Protein AF-A0A7V2TUL0-F1 (afdb_monomer_lite)

Foldseek 3Di:
DDDDPPLCLPADQEFEDEPQDFLQRLCVGRVPDSVVLQVVCVVVVHHHDRGDTDGPVSSVVVCVSSNHHYHYDHPQDPVNVVVVVVVVDPDDDPVPDDDDAEEEEDADAPPPCLVVVVCVQVVHQVLVVDDPSFDPDWDKDWDQDPVRGIHIYIYDGRDPVVD

Radius of gyration: 26.4 Å; chains: 1; bounding box: 48×26×85 Å

Secondary structure (DSSP, 8-state):
----------S-SEEEEEESEEHHHHHHHH---HHHHHHHHHHTT----TT-EE-HHHHHHHHHHTT-EEEEEE---HHHHHHHHHHTSPPPPGGG------EEEE---TTSSHHHHHHHHHT---GGGSTTSS--S-EEEEEE-TTS-EEEEEE---SGGG-

Sequence (163 aa):
MRSSLEEDISGVTEFSIAVPCTVREFSEASGVKVSVIIAKLFMAGVMANINSVLGKAEVELLAQEFKKTVTVTEAKDADEVVEAETQSYPADKPEDLAPRPPVVVIMGHVDHGKTSLLDAIRKTQFAAGEAGGITQHIGAYTVETPDGLEVTFIDTPGHQAFT

Structure (mmCIF, N/CA/C/O backbone):
data_AF-A0A7V2TUL0-F1
#
_entry.id   AF-A0A7V2TUL0-F1
#
loop_
_atom_site.group_PDB
_atom_site.id
_atom_site.type_symbol
_atom_site.label_atom_id
_atom_site.label_alt_id
_atom_site.label_comp_id
_atom_site.label_asym_id
_atom_site.label_entity_id
_atom_site.label_seq_id
_atom_site.pdbx_PDB_ins_code
_atom_site.Cartn_x
_atom_site.Cartn_y
_atom_site.Cartn_z
_atom_site.occupancy
_atom_site.B_iso_or_equiv
_atom_site.auth_seq_id
_atom_site.auth_comp_id
_atom_site.auth_asym_id
_atom_site.auth_atom_id
_atom_site.pdbx_PDB_model_num
ATOM 1 N N . MET A 1 1 ? -14.604 -7.174 54.645 1.00 33.97 1 MET A N 1
ATOM 2 C CA . MET A 1 1 ? -15.464 -5.992 54.434 1.00 33.97 1 MET A CA 1
ATOM 3 C C . MET A 1 1 ? -15.558 -5.807 52.925 1.00 33.97 1 MET A C 1
ATOM 5 O O . MET A 1 1 ? -14.557 -5.477 52.307 1.00 33.97 1 MET A O 1
ATOM 9 N N . ARG A 1 2 ? -16.673 -6.243 52.322 1.00 42.06 2 ARG A N 1
ATOM 10 C CA . ARG A 1 2 ? -16.893 -6.236 50.867 1.00 42.06 2 ARG A CA 1
ATOM 11 C C . ARG A 1 2 ? -17.021 -4.779 50.421 1.00 42.06 2 ARG A C 1
ATOM 13 O O . ARG A 1 2 ? -17.993 -4.134 50.796 1.00 42.06 2 ARG A O 1
ATOM 20 N N . SER A 1 3 ? -16.025 -4.268 49.704 1.00 38.22 3 SER A N 1
ATOM 21 C CA . SER A 1 3 ? -16.110 -2.955 49.067 1.00 38.22 3 SER A CA 1
ATOM 22 C C . SER A 1 3 ? -16.948 -3.110 47.810 1.00 38.22 3 SER A C 1
ATOM 24 O O . SER A 1 3 ? -16.557 -3.829 46.892 1.00 38.22 3 SER A O 1
ATOM 26 N N . SER A 1 4 ? -18.114 -2.477 47.818 1.00 43.38 4 SER A N 1
ATOM 27 C CA . SER A 1 4 ? -18.955 -2.251 46.655 1.00 43.38 4 SER A CA 1
ATOM 28 C C . SER A 1 4 ? -18.099 -1.673 45.533 1.00 43.38 4 SER A C 1
ATOM 30 O O . SER A 1 4 ? -17.580 -0.568 45.662 1.00 43.38 4 SER A O 1
ATOM 32 N N . LEU A 1 5 ? -17.911 -2.433 44.456 1.00 48.72 5 LEU A N 1
ATOM 33 C CA . LEU A 1 5 ? -17.553 -1.835 43.179 1.00 48.72 5 LEU A CA 1
ATOM 34 C C . LEU A 1 5 ? -18.803 -1.083 42.745 1.00 48.72 5 LEU A C 1
ATOM 36 O O . LEU A 1 5 ? -19.764 -1.694 42.281 1.00 48.72 5 LEU A O 1
ATOM 40 N N . GLU A 1 6 ? -18.823 0.215 43.028 1.00 48.81 6 GLU A N 1
ATOM 41 C CA . GLU A 1 6 ? -19.760 1.141 42.413 1.00 48.81 6 GLU A CA 1
ATOM 42 C C . GLU A 1 6 ? -19.763 0.852 40.908 1.00 48.81 6 GLU A C 1
ATOM 44 O O . GLU A 1 6 ? -18.701 0.735 40.289 1.00 48.81 6 GLU A O 1
ATOM 49 N N . GLU A 1 7 ? -20.953 0.636 40.344 1.00 54.69 7 GLU A N 1
ATOM 50 C CA . GLU A 1 7 ? -21.145 0.570 38.901 1.00 54.69 7 GLU A CA 1
ATOM 51 C C . GLU A 1 7 ? -20.692 1.928 38.347 1.00 54.69 7 GLU A C 1
ATOM 53 O O . GLU A 1 7 ? -21.451 2.892 38.335 1.00 54.69 7 GLU A O 1
ATOM 58 N N . ASP A 1 8 ? -19.416 2.045 37.977 1.00 53.16 8 ASP A N 1
ATOM 59 C CA . ASP A 1 8 ? -18.864 3.225 37.320 1.00 53.16 8 ASP A CA 1
ATOM 60 C C . ASP A 1 8 ? -19.380 3.182 35.872 1.00 53.16 8 ASP A C 1
ATOM 62 O O . ASP A 1 8 ? -18.699 2.748 34.945 1.00 53.16 8 ASP A O 1
ATOM 66 N N . ILE A 1 9 ? -20.652 3.564 35.697 1.00 58.91 9 ILE A N 1
ATOM 67 C CA . ILE A 1 9 ? -21.339 3.682 34.398 1.00 58.91 9 ILE A CA 1
ATOM 68 C C . ILE A 1 9 ? -20.879 4.957 33.666 1.00 58.91 9 ILE A C 1
ATOM 70 O O . ILE A 1 9 ? -21.596 5.510 32.834 1.00 58.91 9 ILE A O 1
ATOM 74 N N . SER A 1 10 ? -19.694 5.482 33.989 1.00 60.81 10 SER A N 1
ATOM 75 C CA . SER A 1 10 ? -19.155 6.656 33.313 1.00 60.81 10 SER A CA 1
ATOM 76 C C . SER A 1 10 ? -18.819 6.324 31.853 1.00 60.81 10 SER A C 1
ATOM 78 O O 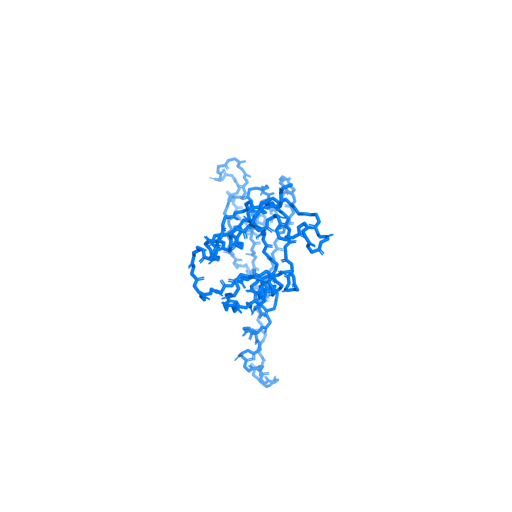. SER A 1 10 ? -18.353 5.230 31.517 1.00 60.81 10 SER A O 1
ATOM 80 N N . GLY A 1 11 ? -19.148 7.251 30.950 1.00 61.88 11 GLY A N 1
ATOM 81 C CA . GLY A 1 11 ? -18.898 7.142 29.510 1.00 61.88 11 GLY A CA 1
ATOM 82 C C . GLY A 1 11 ? -20.163 7.153 28.647 1.00 61.88 11 GLY A C 1
ATOM 83 O O . GLY A 1 11 ? -21.253 7.476 29.115 1.00 61.88 11 GLY A O 1
ATOM 84 N N . VAL A 1 12 ? -19.997 6.834 27.364 1.00 68.62 12 VAL A N 1
ATOM 85 C CA . VAL A 1 12 ? -21.067 6.897 26.356 1.00 68.62 12 VAL A CA 1
ATOM 86 C C . VAL A 1 12 ? -21.971 5.664 26.481 1.00 68.62 12 VAL A C 1
ATOM 88 O O . VAL A 1 12 ? -21.483 4.559 26.718 1.00 68.62 12 VAL A O 1
ATOM 91 N N . THR A 1 13 ? -23.289 5.844 26.363 1.00 73.19 13 THR A N 1
ATOM 92 C CA . THR A 1 13 ? -24.287 4.759 26.463 1.00 73.19 13 THR A CA 1
ATOM 93 C C . THR A 1 13 ? -24.290 3.838 25.248 1.00 73.19 13 THR A C 1
ATOM 95 O O . THR A 1 13 ? -24.625 2.663 25.374 1.00 73.19 13 THR A O 1
ATOM 98 N N . GLU A 1 14 ? -23.893 4.363 24.090 1.00 80.06 14 GLU A N 1
ATOM 99 C CA . GLU A 1 14 ? -23.807 3.634 22.830 1.00 80.06 14 GLU A CA 1
ATOM 100 C C . GLU A 1 14 ? -22.467 3.936 22.160 1.00 80.06 14 GLU A C 1
ATOM 102 O O . GLU A 1 14 ? -22.086 5.100 22.035 1.00 80.06 14 GLU A O 1
ATOM 107 N N . PHE A 1 15 ? -21.743 2.902 21.738 1.00 82.50 15 PHE A N 1
ATOM 108 C CA . PHE A 1 15 ? -20.484 3.069 21.014 1.00 82.50 15 PHE A CA 1
ATOM 109 C C . PHE A 1 15 ? -20.303 1.969 19.969 1.00 82.50 15 PHE A C 1
ATOM 111 O O . PHE A 1 15 ? -20.798 0.850 20.116 1.00 82.50 15 PHE A O 1
ATOM 118 N N . SER A 1 16 ? -19.590 2.294 18.895 1.00 82.38 16 SER A N 1
ATOM 119 C CA . SER A 1 16 ? -19.166 1.329 17.884 1.00 82.38 16 SER A CA 1
ATOM 120 C C . SER A 1 16 ? -17.692 1.012 18.069 1.00 82.38 16 SER A C 1
ATOM 122 O O . SER A 1 16 ? -16.888 1.935 18.213 1.00 82.38 16 SER A O 1
ATOM 124 N N . ILE A 1 17 ? -17.328 -0.266 18.030 1.00 84.56 17 ILE A N 1
ATOM 125 C CA . ILE A 1 17 ? -15.929 -0.690 18.099 1.00 84.56 17 ILE A CA 1
ATOM 126 C C . ILE A 1 17 ? -15.655 -1.777 17.068 1.00 84.56 17 ILE A C 1
ATOM 128 O O . ILE A 1 17 ? -16.486 -2.661 16.851 1.00 84.56 17 ILE A O 1
ATOM 132 N N . ALA A 1 18 ? -14.492 -1.676 16.427 1.00 83.56 18 ALA A N 1
ATOM 133 C CA . ALA A 1 18 ? -14.005 -2.679 15.499 1.00 83.56 18 ALA A CA 1
ATOM 134 C C . ALA A 1 18 ? -13.261 -3.778 16.271 1.00 83.56 18 ALA A C 1
ATOM 136 O O . ALA A 1 18 ? -12.383 -3.461 17.066 1.00 83.56 18 ALA A O 1
ATOM 137 N N . VAL A 1 19 ? -13.607 -5.048 16.065 1.00 82.12 19 VAL A N 1
ATOM 138 C CA . VAL A 1 19 ? -12.937 -6.203 16.697 1.00 82.12 19 VAL A CA 1
ATOM 139 C C . VAL A 1 19 ? -12.039 -6.900 15.661 1.00 82.12 19 VAL A C 1
ATOM 141 O O . VAL A 1 19 ? -12.492 -7.032 14.526 1.00 82.12 19 VAL A O 1
ATOM 144 N N . PRO A 1 20 ? -10.830 -7.396 16.012 1.00 83.38 20 PRO A N 1
ATOM 145 C CA . PRO A 1 20 ? -10.221 -7.408 17.347 1.00 83.38 20 PRO A CA 1
ATOM 146 C C . PRO A 1 20 ? -9.744 -6.023 17.808 1.00 83.38 20 PRO A C 1
ATOM 148 O O . PRO A 1 20 ? -9.080 -5.314 17.062 1.00 83.38 20 PRO A O 1
ATOM 151 N N . CYS A 1 21 ? -10.046 -5.668 19.061 1.00 86.81 21 CYS A N 1
ATOM 152 C CA . CYS A 1 21 ? -9.601 -4.420 19.697 1.00 86.81 21 CYS A CA 1
ATOM 153 C C . CYS A 1 21 ? -8.839 -4.704 20.988 1.00 86.81 21 CYS A C 1
ATOM 155 O O . CYS A 1 21 ? -9.019 -5.739 21.615 1.00 86.81 21 CYS A O 1
ATOM 157 N N . THR A 1 22 ? -8.039 -3.767 21.462 1.00 91.88 22 THR A N 1
ATOM 158 C CA . THR A 1 22 ? -7.361 -3.841 22.756 1.00 91.88 22 THR A CA 1
ATOM 159 C C . THR A 1 22 ? -8.237 -3.331 23.903 1.00 91.88 22 THR A C 1
ATOM 161 O O . THR A 1 22 ? -9.179 -2.561 23.712 1.00 91.88 22 THR A O 1
ATOM 164 N N . VAL A 1 23 ? -7.886 -3.695 25.142 1.00 91.00 23 VAL A N 1
ATOM 165 C CA . VAL A 1 23 ? -8.509 -3.129 26.358 1.00 91.00 23 VAL A CA 1
ATOM 166 C C . VAL A 1 23 ? -8.439 -1.594 26.376 1.00 91.00 23 VAL A C 1
ATOM 168 O O . VAL A 1 23 ? -9.360 -0.940 26.868 1.00 91.00 23 VAL A O 1
ATOM 171 N N . ARG A 1 24 ? -7.364 -1.009 25.832 1.00 89.19 24 ARG A N 1
ATOM 172 C CA . ARG A 1 24 ? -7.231 0.444 25.670 1.00 89.19 24 ARG A CA 1
ATOM 173 C C . ARG A 1 24 ? -8.297 1.012 24.737 1.00 89.19 24 ARG A C 1
ATOM 175 O O . ARG A 1 24 ? -9.003 1.927 25.140 1.00 89.19 24 ARG A O 1
ATOM 182 N N . GLU A 1 25 ? -8.442 0.450 23.544 1.00 88.62 25 GLU A N 1
ATOM 183 C CA . GLU A 1 25 ? -9.411 0.927 22.549 1.00 88.62 25 GLU A CA 1
ATOM 184 C C . GLU A 1 25 ? -10.849 0.765 23.051 1.00 88.62 25 GLU A C 1
ATOM 186 O O . GLU A 1 25 ? -11.671 1.664 22.889 1.00 88.62 25 GLU A O 1
ATOM 191 N N . PHE A 1 26 ? -11.147 -0.328 23.762 1.00 88.56 26 PHE A N 1
ATOM 192 C CA . PHE A 1 26 ? -12.436 -0.488 24.434 1.00 88.56 26 PHE A CA 1
ATOM 193 C C . PHE A 1 26 ? -12.662 0.584 25.509 1.00 88.56 26 PHE A C 1
ATOM 195 O O . PHE A 1 26 ? -13.766 1.115 25.634 1.00 88.56 26 PHE A O 1
ATOM 202 N N . SER A 1 27 ? -11.635 0.930 26.290 1.00 89.12 27 SER A N 1
ATOM 203 C CA . SER A 1 27 ? -11.705 2.000 27.293 1.00 89.12 27 SER A CA 1
ATOM 204 C C . SER A 1 27 ? -11.993 3.361 26.662 1.00 89.12 27 SER A C 1
ATOM 206 O O . SER A 1 27 ? -12.857 4.088 27.150 1.00 89.12 27 SER A O 1
ATOM 208 N N . GLU A 1 28 ? -11.324 3.679 25.558 1.00 88.12 28 GLU A N 1
ATOM 209 C CA . GLU A 1 28 ? -11.506 4.930 24.820 1.00 88.12 28 GLU A CA 1
ATOM 210 C C . GLU A 1 28 ? -12.891 5.008 24.165 1.00 88.12 28 GLU A C 1
ATOM 212 O O . GLU A 1 28 ? -13.571 6.024 24.302 1.00 88.12 28 GLU A O 1
ATOM 217 N N . ALA A 1 29 ? -13.349 3.926 23.527 1.00 85.75 29 ALA A N 1
ATOM 218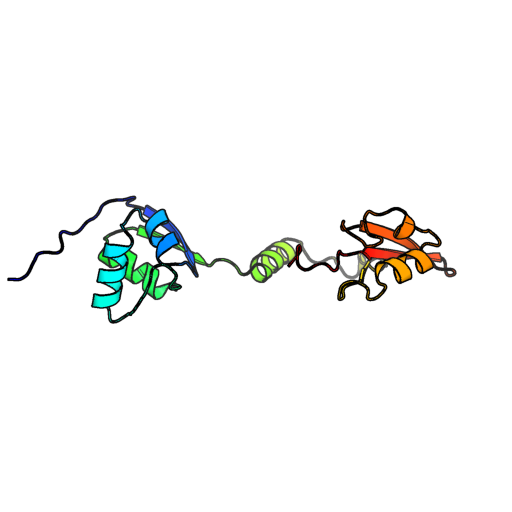 C CA . ALA A 1 29 ? -14.647 3.880 22.857 1.00 85.75 29 ALA A CA 1
ATOM 219 C C . ALA A 1 29 ? -15.824 3.885 23.846 1.00 85.75 29 ALA A C 1
ATOM 221 O O . ALA A 1 29 ? -16.817 4.582 23.643 1.00 85.75 29 ALA A O 1
ATOM 222 N N . SER A 1 30 ? -15.718 3.126 24.939 1.00 85.50 30 SER A N 1
ATOM 223 C CA . SER A 1 30 ? -16.779 3.041 25.947 1.00 85.50 30 SER A CA 1
ATOM 224 C C . SER A 1 30 ? -16.758 4.212 26.936 1.00 85.50 30 SER A C 1
ATOM 226 O O . SER A 1 30 ? -17.772 4.494 27.576 1.00 85.50 30 SER A O 1
ATOM 228 N N . GLY A 1 31 ? -15.620 4.890 27.109 1.00 83.00 31 GLY A N 1
ATOM 229 C CA . GLY A 1 31 ? -15.398 5.894 28.154 1.00 83.00 31 GLY A CA 1
ATOM 230 C C . GLY A 1 31 ? -15.251 5.313 29.568 1.00 83.00 31 GLY A C 1
ATOM 231 O O . GLY A 1 31 ? -15.198 6.075 30.532 1.00 83.00 31 GLY A O 1
ATOM 232 N N . VAL A 1 32 ? -15.187 3.982 29.713 1.00 86.69 32 VAL A N 1
ATOM 233 C CA . VAL A 1 32 ? -14.931 3.308 30.997 1.00 86.69 32 VAL A CA 1
ATOM 234 C C . VAL A 1 32 ? -13.430 3.257 31.242 1.00 86.69 32 VAL A C 1
ATOM 236 O O . VAL A 1 32 ? -12.667 2.943 30.335 1.00 86.69 32 VAL A O 1
ATOM 239 N N . LYS A 1 33 ? -12.972 3.498 32.472 1.00 87.75 33 LYS A N 1
ATOM 240 C CA . LYS A 1 33 ? -11.542 3.418 32.819 1.00 87.75 33 LYS A CA 1
ATOM 241 C C . LYS A 1 33 ? -10.980 2.002 32.631 1.00 87.75 33 LYS A C 1
ATOM 243 O O . LYS A 1 33 ? -11.565 1.028 33.106 1.00 87.75 33 LYS A O 1
ATOM 248 N N . VAL A 1 34 ? -9.767 1.911 32.076 1.00 89.00 34 VAL A N 1
ATOM 249 C CA . VAL A 1 34 ? -8.997 0.660 31.894 1.00 89.00 34 VAL A CA 1
ATOM 250 C C . VAL A 1 34 ? -8.965 -0.212 33.157 1.00 89.00 34 VAL A C 1
ATOM 252 O O . VAL A 1 34 ? -9.136 -1.424 33.077 1.00 89.00 34 VAL A O 1
ATOM 255 N N . SER A 1 35 ? -8.780 0.384 34.339 1.00 87.69 35 SER A N 1
ATOM 256 C CA . SER A 1 35 ? -8.715 -0.353 35.610 1.00 87.69 35 SER A CA 1
ATOM 257 C C . SER A 1 35 ? -10.014 -1.088 35.955 1.00 87.69 35 SER A C 1
ATOM 259 O O . SER A 1 35 ? -9.965 -2.201 36.474 1.00 87.69 35 SER A O 1
ATOM 261 N N . VAL A 1 36 ? -11.168 -0.492 35.643 1.00 88.38 36 VAL A N 1
ATOM 262 C CA . VAL A 1 36 ? -12.496 -1.082 35.872 1.00 88.38 36 VAL A CA 1
ATOM 263 C C . VAL A 1 36 ? -12.737 -2.223 34.882 1.00 88.38 36 VAL A C 1
ATOM 265 O O . VAL A 1 36 ? -13.220 -3.284 35.273 1.00 88.38 36 VAL A O 1
ATOM 268 N N . ILE A 1 37 ? -12.329 -2.041 33.623 1.00 88.06 37 ILE A N 1
ATOM 269 C CA . ILE A 1 37 ? -12.425 -3.068 32.574 1.00 88.06 37 ILE A CA 1
ATOM 270 C C . ILE A 1 37 ? -11.579 -4.294 32.935 1.00 88.06 37 ILE A C 1
ATOM 272 O O . ILE A 1 37 ? -12.087 -5.412 32.925 1.00 88.06 37 ILE A O 1
ATOM 276 N N . ILE A 1 38 ? -10.316 -4.096 33.330 1.00 89.81 38 ILE A N 1
ATOM 277 C CA . ILE A 1 38 ? -9.425 -5.191 33.749 1.00 89.81 38 ILE A CA 1
ATOM 278 C C . ILE A 1 38 ? -9.992 -5.917 34.975 1.00 89.81 38 ILE A C 1
ATOM 280 O O . ILE A 1 38 ? -9.970 -7.145 35.023 1.00 89.81 38 ILE A O 1
ATOM 284 N N . ALA A 1 39 ? -10.539 -5.185 35.952 1.00 87.75 39 ALA A N 1
ATOM 285 C CA . ALA A 1 39 ? -11.161 -5.795 37.126 1.00 87.75 39 ALA A CA 1
ATOM 286 C C . ALA A 1 39 ? -12.368 -6.673 36.753 1.00 87.75 39 ALA A C 1
ATOM 288 O O . ALA A 1 39 ? -12.527 -7.760 37.308 1.00 87.75 39 ALA A O 1
ATOM 289 N N . LYS A 1 40 ? -13.192 -6.240 35.791 1.00 88.06 40 LYS A N 1
ATOM 290 C CA . LYS A 1 40 ? -14.334 -7.019 35.293 1.00 88.06 40 LYS A CA 1
ATOM 291 C C . LYS A 1 40 ? -13.907 -8.251 34.500 1.00 88.06 40 LYS A C 1
ATOM 293 O O . LYS A 1 40 ? -14.429 -9.331 34.762 1.00 88.06 40 LYS A O 1
ATOM 298 N N . LEU A 1 41 ? -12.918 -8.124 33.615 1.00 88.31 41 LEU A N 1
ATOM 299 C CA . LEU A 1 41 ? -12.337 -9.272 32.910 1.00 88.31 41 LEU A CA 1
ATOM 300 C C . LEU A 1 41 ? -11.780 -10.303 33.897 1.00 88.31 41 LEU A C 1
ATOM 302 O O . LEU A 1 41 ? -12.055 -11.494 33.769 1.00 88.31 41 LEU A O 1
ATOM 306 N N . PHE A 1 42 ? -11.104 -9.842 34.952 1.00 88.06 42 PHE A N 1
ATOM 307 C CA . PHE A 1 42 ? -10.601 -10.715 36.008 1.00 88.06 42 PHE A CA 1
ATOM 308 C C . PHE A 1 42 ? -11.728 -11.456 36.749 1.00 88.06 42 PHE A C 1
ATOM 310 O O . PHE A 1 42 ? -11.605 -12.650 37.014 1.00 88.06 42 PHE A O 1
ATOM 317 N N . MET A 1 43 ? -12.849 -10.785 37.041 1.00 86.06 43 MET A N 1
ATOM 318 C CA . MET A 1 43 ? -14.033 -11.422 37.640 1.00 86.06 43 MET A CA 1
ATOM 319 C C . MET A 1 43 ? -14.686 -12.461 36.725 1.00 86.06 43 MET A C 1
ATOM 321 O O . MET A 1 43 ? -15.212 -13.455 37.221 1.00 86.06 43 MET A O 1
ATOM 325 N N . ALA A 1 44 ? -14.610 -12.260 35.409 1.00 84.81 44 ALA A N 1
ATOM 326 C CA . ALA A 1 44 ? -15.040 -13.224 34.401 1.00 84.81 44 ALA A CA 1
ATOM 327 C C . ALA A 1 44 ? -14.032 -14.376 34.181 1.00 84.81 44 ALA A C 1
ATOM 329 O O . ALA A 1 44 ? -14.272 -15.252 33.354 1.00 84.81 44 ALA A O 1
ATOM 330 N N . GLY A 1 45 ? -12.911 -14.399 34.915 1.00 84.50 45 GLY A N 1
ATOM 331 C CA . GLY A 1 45 ? -11.871 -15.426 34.802 1.00 84.50 45 GLY A CA 1
ATOM 332 C C . GLY A 1 45 ? -10.845 -15.176 33.691 1.00 84.50 45 GLY A C 1
ATOM 333 O O . GLY A 1 45 ? -10.013 -16.043 33.431 1.00 84.50 45 GLY A O 1
ATOM 334 N N . VAL A 1 46 ? -10.869 -14.001 33.056 1.00 84.31 46 VAL A N 1
ATOM 335 C CA . VAL A 1 46 ? -9.955 -13.614 31.974 1.00 84.31 46 VAL A CA 1
ATOM 336 C C . VAL A 1 46 ? -8.850 -12.716 32.531 1.00 84.31 46 VAL A C 1
ATOM 338 O O . VAL A 1 46 ? -9.094 -11.592 32.971 1.00 84.31 46 VAL A O 1
ATOM 341 N N . MET A 1 47 ? -7.601 -13.190 32.505 1.00 85.56 47 MET A N 1
ATOM 342 C CA . MET A 1 47 ? -6.450 -12.338 32.824 1.00 85.56 47 MET A CA 1
ATOM 343 C C . MET A 1 47 ? -6.067 -11.494 31.608 1.00 85.56 47 MET A C 1
ATOM 345 O O . MET A 1 47 ? -5.552 -12.016 30.622 1.00 85.56 47 MET A O 1
ATOM 349 N N . ALA A 1 48 ? -6.284 -10.184 31.707 1.00 88.19 48 ALA A N 1
ATOM 350 C CA . ALA A 1 48 ? -5.981 -9.218 30.659 1.00 88.19 48 ALA A CA 1
ATOM 351 C C . ALA A 1 48 ? -5.140 -8.049 31.197 1.00 88.19 48 ALA A C 1
ATOM 353 O O . ALA A 1 48 ? -5.232 -7.674 32.367 1.00 88.19 48 ALA A O 1
ATOM 354 N N . ASN A 1 49 ? -4.322 -7.458 30.331 1.00 90.38 49 ASN A N 1
ATOM 355 C CA . ASN A 1 49 ? -3.597 -6.214 30.564 1.00 90.38 49 ASN A CA 1
ATOM 356 C C . ASN A 1 49 ? -4.079 -5.130 29.579 1.00 90.38 49 ASN A C 1
ATOM 358 O O . ASN A 1 49 ? -4.926 -5.386 28.729 1.00 90.38 49 ASN A O 1
ATOM 362 N N . ILE A 1 50 ? -3.543 -3.908 29.676 1.00 88.94 50 ILE A N 1
ATOM 363 C CA . ILE A 1 50 ? -3.962 -2.770 28.832 1.00 88.94 50 ILE A CA 1
ATOM 364 C C . ILE A 1 50 ? -3.832 -3.022 27.316 1.00 88.94 50 ILE A C 1
ATOM 366 O O . ILE A 1 50 ? -4.575 -2.430 26.538 1.00 88.94 50 ILE A O 1
ATOM 370 N N . ASN A 1 51 ? -2.915 -3.897 26.900 1.00 89.81 51 ASN A N 1
ATOM 371 C CA . ASN A 1 51 ? -2.660 -4.232 25.498 1.00 89.81 51 ASN A CA 1
ATOM 372 C C . ASN A 1 51 ? -3.242 -5.604 25.112 1.00 89.81 51 ASN A C 1
ATOM 374 O O . ASN A 1 51 ? -2.960 -6.100 24.024 1.00 89.81 51 ASN A O 1
ATOM 378 N N . SER A 1 52 ? -4.009 -6.250 25.996 1.00 88.31 52 SER A N 1
ATOM 379 C CA . SER A 1 52 ? -4.671 -7.512 25.674 1.00 88.31 52 SER A CA 1
ATOM 380 C C . SER A 1 52 ? -5.723 -7.288 24.601 1.00 88.31 52 SER A C 1
ATOM 382 O O . SER A 1 52 ? -6.516 -6.351 24.692 1.00 88.31 52 SER A O 1
ATOM 384 N N . VAL A 1 53 ? -5.714 -8.171 23.609 1.00 88.44 53 VAL A N 1
ATOM 385 C CA . VAL A 1 53 ? -6.701 -8.206 22.536 1.00 88.44 53 VAL A CA 1
ATOM 386 C C . VAL A 1 53 ? -7.994 -8.822 23.068 1.00 88.44 53 VAL A C 1
ATOM 388 O O . VAL A 1 53 ? -7.969 -9.844 23.750 1.00 88.44 53 VAL A O 1
ATOM 391 N N . LEU A 1 54 ? -9.107 -8.170 22.764 1.00 87.75 54 LEU A N 1
ATOM 392 C CA . LEU A 1 54 ? -10.475 -8.554 23.055 1.00 87.75 54 LEU A CA 1
ATOM 393 C C . LEU A 1 54 ? -11.141 -8.945 21.738 1.00 87.75 54 LEU A C 1
ATOM 395 O O . LEU A 1 54 ? -11.107 -8.197 20.756 1.00 87.75 54 LEU A O 1
ATOM 399 N N . GLY A 1 55 ? -11.736 -10.130 21.730 1.00 85.00 55 GLY A N 1
ATOM 400 C CA . GLY A 1 55 ? -12.613 -10.586 20.673 1.00 85.00 55 GLY A CA 1
ATOM 401 C C . GLY A 1 55 ? -14.044 -10.101 20.890 1.00 85.00 55 GLY A C 1
ATOM 402 O O . GLY A 1 55 ? -14.376 -9.372 21.828 1.00 85.00 55 GLY A O 1
ATOM 403 N N . LYS A 1 56 ? -14.928 -10.548 20.000 1.00 85.69 56 LYS A N 1
ATOM 404 C CA . LYS A 1 56 ? -16.347 -10.181 20.004 1.00 85.69 56 LYS A CA 1
ATOM 405 C C . LYS A 1 56 ? -17.037 -10.620 21.295 1.00 85.69 56 LYS A C 1
ATOM 407 O O . LYS A 1 56 ? -17.788 -9.848 21.880 1.00 85.69 56 LYS A O 1
ATOM 412 N N . ALA A 1 57 ? -16.714 -11.822 21.775 1.00 84.75 57 ALA A N 1
ATOM 413 C CA . ALA A 1 57 ? -17.286 -12.383 22.992 1.00 84.75 57 ALA A CA 1
ATOM 414 C C . ALA A 1 57 ? -16.917 -11.569 24.244 1.00 84.75 57 ALA A C 1
ATOM 416 O O . ALA A 1 57 ? -17.786 -11.293 25.071 1.00 84.75 57 ALA A O 1
ATOM 417 N N . GLU A 1 58 ? -15.655 -11.145 24.389 1.00 87.81 58 GLU A N 1
ATOM 418 C CA . GLU A 1 58 ? -15.234 -10.328 25.531 1.00 87.81 58 GLU A CA 1
ATOM 419 C C . GLU A 1 58 ? -15.840 -8.920 25.478 1.00 87.81 58 GLU A C 1
ATOM 421 O O . GLU A 1 58 ? -16.263 -8.393 26.507 1.00 87.81 58 GLU A O 1
ATOM 426 N N . VAL A 1 59 ? -15.923 -8.319 24.287 1.00 87.75 59 VAL A N 1
ATOM 427 C CA . VAL A 1 59 ? -16.530 -6.994 24.077 1.00 87.75 59 VAL A CA 1
ATOM 428 C C . VAL A 1 59 ? -18.024 -7.007 24.404 1.00 87.75 59 VAL A C 1
ATOM 430 O O . VAL A 1 59 ? -18.499 -6.121 25.116 1.00 87.75 59 VAL A O 1
ATOM 433 N N . GLU A 1 60 ? -18.762 -8.017 23.940 1.00 85.56 60 GLU A N 1
ATOM 434 C CA . GLU A 1 60 ? -20.190 -8.182 24.238 1.00 85.56 60 GLU A CA 1
ATOM 435 C C . GLU A 1 60 ? -20.434 -8.435 25.732 1.00 85.56 60 GLU A C 1
ATOM 437 O O . GLU A 1 60 ? -21.342 -7.838 26.316 1.00 85.56 60 GLU A O 1
ATOM 442 N N . LEU A 1 61 ? -19.595 -9.254 26.376 1.00 86.69 61 LEU A N 1
ATOM 443 C CA . LEU A 1 61 ? -19.667 -9.501 27.817 1.00 86.69 61 LEU A CA 1
ATOM 444 C C . LEU A 1 61 ? -19.453 -8.209 28.618 1.00 86.69 61 LEU A C 1
ATOM 446 O O . LEU A 1 61 ? -20.225 -7.903 29.526 1.00 86.69 61 LEU A O 1
ATOM 450 N N . LEU A 1 62 ? -18.427 -7.429 28.270 1.00 87.69 62 LEU A N 1
ATOM 451 C CA . LEU A 1 62 ? -18.150 -6.153 28.929 1.00 87.69 62 LEU A CA 1
ATOM 452 C C . LEU A 1 62 ? -19.280 -5.144 28.698 1.00 87.69 62 LEU A C 1
ATOM 454 O O . LEU A 1 62 ? -19.674 -4.445 29.630 1.00 87.69 62 LEU A O 1
ATOM 458 N N . ALA A 1 63 ? -19.835 -5.078 27.489 1.00 85.75 63 ALA A N 1
ATOM 459 C CA . ALA A 1 63 ? -20.955 -4.195 27.182 1.00 85.75 63 ALA A CA 1
ATOM 460 C C . ALA A 1 63 ? -22.203 -4.529 28.019 1.00 85.75 63 ALA A C 1
ATOM 462 O O . ALA A 1 63 ? -22.819 -3.620 28.582 1.00 85.75 63 ALA A O 1
ATOM 463 N N . GLN A 1 64 ? -22.527 -5.818 28.184 1.00 84.69 64 GLN A N 1
ATOM 464 C CA . GLN A 1 64 ? -23.617 -6.268 29.057 1.00 84.69 64 GLN A CA 1
ATOM 465 C C . GLN A 1 64 ? -23.368 -5.899 30.525 1.00 84.69 64 GLN A C 1
ATOM 467 O O . GLN A 1 64 ? -24.252 -5.344 31.179 1.00 84.69 64 GLN A O 1
ATOM 472 N N . GLU A 1 65 ? -22.156 -6.142 31.031 1.00 83.25 65 GLU A N 1
ATOM 473 C CA . GLU A 1 65 ? -21.770 -5.835 32.415 1.00 83.25 65 GLU A CA 1
ATOM 474 C C . GLU A 1 65 ? -21.824 -4.335 32.735 1.00 83.25 65 GLU A C 1
ATOM 476 O O . GLU A 1 65 ? -22.169 -3.949 33.853 1.00 83.25 65 GLU A O 1
ATOM 481 N N . PHE A 1 66 ? -21.507 -3.479 31.760 1.00 84.50 66 PHE A N 1
ATOM 482 C CA . PHE A 1 66 ? -21.574 -2.024 31.909 1.00 84.50 66 PHE A CA 1
ATOM 483 C C . PHE A 1 66 ? -22.914 -1.418 31.473 1.00 84.50 66 PHE A C 1
ATOM 485 O O . PHE A 1 66 ? -23.053 -0.196 31.516 1.00 84.50 66 PHE A O 1
ATOM 492 N N . LYS A 1 67 ? -23.903 -2.239 31.082 1.00 79.50 67 LYS A N 1
ATOM 493 C CA . LYS A 1 67 ? -25.216 -1.801 30.568 1.00 79.50 67 LYS A CA 1
ATOM 494 C C . LYS A 1 67 ? -25.096 -0.809 29.397 1.00 79.50 67 LYS A C 1
ATOM 496 O O . LYS A 1 67 ? -25.829 0.177 29.338 1.00 79.50 67 LYS A O 1
ATOM 501 N N . LYS A 1 68 ? -24.159 -1.059 28.478 1.00 82.31 68 LYS A N 1
ATOM 502 C CA . LYS A 1 68 ? -23.906 -0.234 27.286 1.00 82.31 68 LYS A CA 1
ATOM 503 C C . LYS A 1 68 ? -24.295 -0.977 26.016 1.00 82.31 68 LYS A C 1
ATOM 505 O O . LYS A 1 68 ? -24.111 -2.188 25.920 1.00 82.31 68 LYS A O 1
ATOM 510 N N . THR A 1 69 ? -24.791 -0.244 25.026 1.00 75.69 69 THR A N 1
ATOM 511 C CA . THR A 1 69 ? -25.065 -0.794 23.696 1.00 75.69 69 THR A CA 1
ATOM 512 C C . THR A 1 69 ? -23.786 -0.721 22.870 1.00 75.69 69 THR A C 1
ATOM 514 O O . THR A 1 69 ? -23.304 0.370 22.563 1.00 75.69 69 THR A O 1
ATOM 517 N N . VAL A 1 70 ? -23.221 -1.872 22.509 1.00 81.50 70 VAL A N 1
ATOM 518 C CA . VAL A 1 70 ? -22.063 -1.939 21.611 1.00 81.50 70 VAL A CA 1
ATOM 519 C C . VAL A 1 70 ? -22.512 -2.359 20.219 1.00 81.50 70 VAL A C 1
ATOM 521 O O . VAL A 1 70 ? -23.181 -3.376 20.050 1.00 81.50 70 VAL A O 1
ATOM 524 N N . THR A 1 71 ? -22.140 -1.577 19.210 1.00 77.69 71 THR A N 1
ATOM 525 C CA . THR A 1 71 ? -22.213 -2.020 17.816 1.00 77.69 71 THR A CA 1
ATOM 526 C C . THR A 1 71 ? -20.847 -2.574 17.450 1.00 77.69 71 THR A C 1
ATOM 528 O O . THR A 1 71 ? -19.902 -1.813 17.243 1.00 77.69 71 THR A O 1
ATOM 531 N N . VAL A 1 72 ? -20.725 -3.902 17.437 1.00 75.69 72 VAL A N 1
ATOM 532 C CA . VAL A 1 72 ? -19.489 -4.557 17.008 1.00 75.69 72 VAL A CA 1
ATOM 533 C C . VAL A 1 72 ? -19.463 -4.571 15.492 1.00 75.69 72 VAL A C 1
ATOM 535 O O . VAL A 1 72 ? -20.252 -5.270 14.854 1.00 75.69 72 VAL A O 1
ATOM 538 N N . THR A 1 73 ? -18.548 -3.804 14.922 1.00 71.88 73 THR A N 1
ATOM 539 C CA . THR A 1 73 ? -18.156 -3.978 13.531 1.00 71.88 73 THR A CA 1
ATOM 540 C C . THR A 1 73 ? -17.020 -4.988 13.536 1.00 71.88 73 THR A C 1
ATOM 542 O O . THR A 1 73 ? -16.049 -4.835 14.274 1.00 71.88 73 THR A O 1
ATOM 545 N N . GLU A 1 74 ? -17.120 -6.057 12.760 1.00 65.12 74 GLU A N 1
ATOM 546 C CA . GLU A 1 74 ? -15.925 -6.855 12.490 1.00 65.12 74 GLU A CA 1
ATOM 547 C C . GLU A 1 74 ? -14.985 -5.940 11.703 1.00 65.12 74 GLU A C 1
ATOM 549 O O . GLU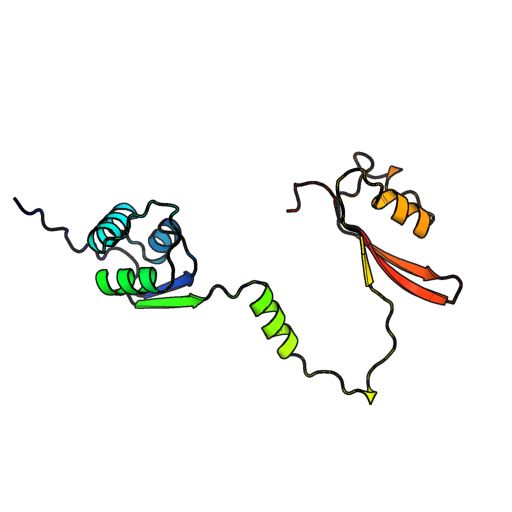 A 1 74 ? -15.414 -5.281 10.746 1.00 65.12 74 GLU A O 1
ATOM 554 N N . ALA A 1 75 ? -13.746 -5.780 12.184 1.00 56.72 75 ALA A N 1
ATOM 555 C CA . ALA A 1 75 ? -12.711 -5.175 11.370 1.00 56.72 75 ALA A CA 1
ATOM 556 C C . ALA A 1 75 ? -12.584 -6.109 10.176 1.00 56.72 75 ALA A C 1
ATOM 558 O O . ALA A 1 75 ? -12.003 -7.182 10.300 1.00 56.72 75 ALA A O 1
ATOM 559 N N . LYS A 1 76 ? -13.238 -5.751 9.067 1.00 51.84 76 LYS A N 1
ATOM 560 C CA . LYS A 1 76 ? -13.061 -6.463 7.813 1.00 51.84 76 LYS A CA 1
ATOM 561 C C . LYS A 1 76 ? -11.562 -6.513 7.596 1.00 51.84 76 LYS A C 1
ATOM 563 O O . LYS A 1 76 ? -10.924 -5.453 7.571 1.00 51.84 76 LYS A O 1
ATOM 568 N N . ASP A 1 77 ? -11.018 -7.719 7.504 1.00 52.03 77 ASP A N 1
ATOM 569 C CA . ASP A 1 77 ? -9.648 -7.889 7.051 1.00 52.03 77 ASP A CA 1
ATOM 570 C C . ASP A 1 77 ? -9.497 -7.061 5.770 1.00 52.03 77 ASP A C 1
ATOM 572 O O . ASP A 1 77 ? -10.442 -6.944 4.982 1.00 52.03 77 ASP A O 1
ATOM 576 N N . ALA A 1 78 ? -8.348 -6.413 5.572 1.00 54.16 78 ALA A N 1
ATOM 577 C CA . ALA A 1 78 ? -8.142 -5.580 4.385 1.00 54.16 78 ALA A CA 1
ATOM 578 C C . ALA A 1 78 ? -8.488 -6.355 3.094 1.00 54.16 78 ALA A C 1
ATOM 580 O O . ALA A 1 78 ? -9.046 -5.782 2.160 1.00 54.16 78 ALA A O 1
ATOM 581 N N . ASP A 1 79 ? -8.267 -7.673 3.108 1.00 53.94 79 ASP A N 1
ATOM 582 C CA . ASP A 1 79 ? -8.666 -8.608 2.059 1.00 53.94 79 ASP A CA 1
ATOM 583 C C . ASP A 1 79 ? -10.196 -8.695 1.864 1.00 53.94 79 ASP A C 1
ATOM 585 O O . ASP A 1 79 ? -10.669 -8.630 0.731 1.00 53.94 79 ASP A O 1
ATOM 589 N N . GLU A 1 80 ? -10.999 -8.741 2.933 1.00 56.03 80 GLU A N 1
ATOM 590 C CA . GLU A 1 80 ? -12.471 -8.770 2.845 1.00 56.03 80 GLU A CA 1
ATOM 591 C C . GLU A 1 80 ? -13.063 -7.448 2.329 1.00 56.03 80 GLU A C 1
ATOM 593 O O . GLU A 1 80 ? -14.110 -7.436 1.672 1.00 56.03 80 GLU A O 1
ATOM 598 N N . VAL A 1 81 ? -12.412 -6.314 2.613 1.00 58.53 81 VAL A N 1
ATOM 599 C CA . VAL A 1 81 ? -12.807 -5.016 2.041 1.00 58.53 81 VAL A CA 1
ATOM 600 C C . VAL A 1 81 ? -12.559 -5.012 0.533 1.00 58.53 81 VAL A C 1
ATOM 602 O O . VAL A 1 81 ? -13.461 -4.661 -0.228 1.00 58.53 81 VAL A O 1
ATOM 605 N N . VAL A 1 82 ? -11.378 -5.465 0.102 1.00 59.72 82 VAL A N 1
ATOM 606 C CA . VAL A 1 82 ? -11.007 -5.544 -1.318 1.00 59.72 82 VAL A CA 1
ATOM 607 C C . VAL A 1 82 ? -11.913 -6.518 -2.077 1.00 59.72 82 VAL A C 1
ATOM 609 O O . VAL A 1 82 ? -12.349 -6.210 -3.189 1.00 59.72 82 VAL A O 1
ATOM 612 N N . GLU A 1 83 ? -12.262 -7.666 -1.492 1.00 59.88 83 GLU A N 1
ATOM 613 C CA . GLU A 1 83 ? -13.191 -8.618 -2.110 1.00 59.88 83 GLU A CA 1
ATOM 614 C C . GLU A 1 83 ? -14.601 -8.035 -2.270 1.00 59.88 83 GLU A C 1
ATOM 616 O O . GLU A 1 83 ? -15.198 -8.156 -3.343 1.00 59.88 83 GLU A O 1
ATOM 621 N N . ALA A 1 84 ? -15.125 -7.356 -1.244 1.00 59.91 84 ALA A N 1
ATOM 622 C CA . ALA A 1 84 ? -16.444 -6.727 -1.308 1.00 59.91 84 ALA A CA 1
ATOM 623 C C . ALA A 1 84 ? -16.504 -5.592 -2.348 1.00 59.91 84 ALA A C 1
ATOM 625 O O . ALA A 1 84 ? -17.502 -5.461 -3.061 1.00 59.91 84 ALA A O 1
ATOM 626 N N . GLU A 1 85 ? -15.441 -4.793 -2.474 1.00 60.44 85 GLU A N 1
ATOM 627 C CA . GLU A 1 85 ? -15.334 -3.767 -3.517 1.00 60.44 85 GLU A CA 1
ATOM 628 C C . GLU A 1 85 ? -15.201 -4.389 -4.912 1.00 60.44 85 GLU A C 1
ATOM 630 O O . GLU A 1 85 ? -15.853 -3.933 -5.849 1.00 60.44 85 GLU A O 1
ATOM 635 N N . THR A 1 86 ? -14.444 -5.478 -5.059 1.00 59.78 86 THR A N 1
ATOM 636 C CA . THR A 1 86 ? -14.282 -6.179 -6.344 1.00 59.78 86 THR A CA 1
ATOM 637 C C . THR A 1 86 ? -15.600 -6.793 -6.826 1.00 59.78 86 THR A C 1
ATOM 639 O O . THR A 1 86 ? -15.930 -6.685 -8.004 1.00 59.78 86 THR A O 1
ATOM 642 N N . GLN A 1 87 ? -16.402 -7.371 -5.925 1.00 59.66 87 GLN A N 1
ATOM 643 C CA . GLN A 1 87 ? -17.721 -7.937 -6.252 1.00 59.66 87 GLN A CA 1
ATOM 644 C C . GLN A 1 87 ? -18.784 -6.880 -6.591 1.00 59.66 87 GLN A C 1
ATOM 646 O O . GLN A 1 87 ? -19.819 -7.215 -7.170 1.00 59.66 87 GLN A O 1
ATOM 651 N N . SER A 1 88 ? -18.551 -5.611 -6.241 1.00 59.44 88 SER A N 1
ATOM 652 C CA . SER A 1 88 ? -19.458 -4.511 -6.587 1.00 59.44 88 SER A CA 1
ATOM 653 C C . SER A 1 88 ? -19.398 -4.123 -8.071 1.00 59.44 88 SER A C 1
ATOM 655 O O . SER A 1 88 ? -20.334 -3.502 -8.582 1.00 59.44 88 SER A O 1
ATOM 657 N N . TYR A 1 89 ? -18.344 -4.542 -8.780 1.00 63.44 89 TYR A N 1
ATOM 658 C CA . TYR A 1 89 ? -18.234 -4.407 -10.226 1.00 63.44 89 TYR A CA 1
ATOM 659 C C . TYR A 1 89 ? -18.759 -5.683 -10.899 1.00 63.44 89 TYR A C 1
ATOM 661 O O . TYR A 1 89 ? -18.258 -6.775 -10.617 1.00 63.44 89 TYR A O 1
ATOM 669 N N . PRO A 1 90 ? -19.768 -5.594 -11.785 1.00 71.12 90 PRO A N 1
ATOM 670 C CA . PRO A 1 90 ? -20.194 -6.754 -12.555 1.00 71.12 90 PRO A CA 1
ATOM 671 C C . PRO A 1 90 ? -19.016 -7.255 -13.396 1.00 71.12 90 PRO A C 1
ATOM 673 O O . PRO A 1 90 ? -18.349 -6.463 -14.056 1.00 71.12 90 PRO A O 1
ATOM 676 N N . ALA A 1 91 ? -18.766 -8.565 -13.368 1.00 75.56 91 ALA A N 1
ATOM 677 C CA . ALA A 1 91 ? -17.727 -9.169 -14.193 1.00 75.56 91 ALA A CA 1
ATOM 678 C C . ALA A 1 91 ? -17.990 -8.882 -15.681 1.00 75.56 91 ALA A C 1
ATOM 680 O O . ALA A 1 91 ? -19.124 -9.033 -16.151 1.00 75.56 91 ALA A O 1
ATOM 681 N N . ASP A 1 92 ? -16.941 -8.496 -16.411 1.00 78.31 92 ASP A N 1
ATOM 682 C CA . ASP A 1 92 ? -17.020 -8.260 -17.852 1.00 78.31 92 ASP A CA 1
ATOM 683 C C . ASP A 1 92 ? -17.502 -9.520 -18.580 1.00 78.31 92 ASP A C 1
ATOM 685 O O . ASP A 1 92 ? -17.161 -10.655 -18.221 1.00 78.31 92 ASP A O 1
ATOM 689 N N . LYS A 1 93 ? -18.305 -9.335 -19.631 1.00 86.56 93 LYS A N 1
ATOM 690 C CA . LYS A 1 93 ? -18.719 -10.462 -20.470 1.00 86.56 93 LYS A CA 1
ATOM 691 C C . LYS A 1 93 ? -17.504 -10.982 -21.243 1.00 86.56 93 LYS A C 1
ATOM 693 O O . LYS A 1 93 ? -16.652 -10.186 -21.631 1.00 86.56 93 LYS A O 1
ATOM 698 N N . PRO A 1 94 ? -17.451 -12.284 -21.578 1.00 81.00 94 PRO A N 1
ATOM 699 C CA . PRO A 1 94 ? -16.343 -12.852 -22.352 1.00 81.00 94 PRO A CA 1
ATOM 700 C C . PRO A 1 94 ? -16.096 -12.145 -23.692 1.00 81.00 94 PRO A C 1
ATOM 702 O O . PRO A 1 94 ? -14.977 -12.134 -24.190 1.00 81.00 94 PRO A O 1
ATOM 705 N N . GLU A 1 95 ? -17.154 -11.570 -24.265 1.00 87.75 95 GLU A N 1
ATOM 706 C CA . GLU A 1 95 ? -17.159 -10.848 -25.540 1.00 87.75 95 GLU A CA 1
ATOM 707 C C . GLU A 1 95 ? -16.480 -9.471 -25.455 1.00 87.75 95 GLU A C 1
ATOM 709 O O . GLU A 1 95 ? -15.970 -8.984 -26.461 1.00 87.75 95 GLU A O 1
ATOM 714 N N . ASP A 1 96 ? -16.446 -8.868 -24.262 1.00 85.44 96 ASP A N 1
ATOM 715 C CA . ASP A 1 96 ? -15.913 -7.523 -24.015 1.00 85.44 96 ASP A CA 1
ATOM 716 C C . ASP A 1 96 ? -14.428 -7.552 -23.584 1.00 85.44 96 ASP A C 1
ATOM 718 O O . ASP A 1 96 ? -13.799 -6.509 -23.395 1.00 85.44 96 ASP A O 1
ATOM 722 N N . LEU A 1 97 ? -13.839 -8.747 -23.435 1.00 85.50 97 LEU A N 1
ATOM 723 C CA . LEU A 1 97 ? -12.454 -8.915 -23.000 1.00 85.50 97 LEU A CA 1
ATOM 724 C C . LEU A 1 97 ? -11.468 -8.524 -24.107 1.00 85.50 97 LEU A C 1
ATOM 726 O O . LEU A 1 97 ? -11.391 -9.160 -25.159 1.00 85.50 97 LEU A O 1
ATOM 730 N N . ALA A 1 98 ? -10.642 -7.519 -23.824 1.00 86.94 98 ALA A N 1
ATOM 731 C CA . ALA A 1 98 ? -9.544 -7.095 -24.684 1.00 86.94 98 ALA A CA 1
ATOM 732 C C . ALA A 1 98 ? -8.175 -7.479 -24.087 1.00 86.94 98 ALA A C 1
ATOM 734 O O . ALA A 1 98 ? -8.010 -7.490 -22.861 1.00 86.94 98 ALA A O 1
ATOM 735 N N . PRO A 1 99 ? -7.161 -7.768 -24.926 1.00 84.06 99 PRO A N 1
ATOM 736 C CA . PRO A 1 99 ? -5.792 -7.921 -24.454 1.00 84.06 99 PRO A CA 1
ATOM 737 C C . PRO A 1 99 ? -5.303 -6.601 -23.849 1.00 84.06 99 PRO A C 1
ATOM 739 O O . PRO A 1 99 ? -5.465 -5.535 -24.442 1.00 84.06 99 PRO A O 1
ATOM 742 N N . ARG A 1 100 ? -4.691 -6.678 -22.665 1.00 89.44 100 ARG A N 1
ATOM 743 C CA . ARG A 1 100 ? -4.148 -5.525 -21.938 1.00 89.44 100 ARG A CA 1
ATOM 744 C C . ARG A 1 100 ? -2.671 -5.739 -21.595 1.00 89.44 100 ARG A C 1
ATOM 746 O O . ARG A 1 100 ? -2.283 -6.888 -21.364 1.00 89.44 100 ARG A O 1
ATOM 753 N N . PRO A 1 101 ? -1.866 -4.666 -21.528 1.00 88.81 101 PRO A N 1
ATOM 754 C CA . PRO A 1 101 ? -0.480 -4.735 -21.074 1.00 88.81 101 PRO A CA 1
ATOM 755 C C . PRO A 1 101 ? -0.360 -5.403 -19.694 1.00 88.81 101 PRO A C 1
ATOM 757 O O . PRO A 1 101 ? -1.164 -5.103 -18.803 1.00 88.81 101 PRO A O 1
ATOM 760 N N . PRO A 1 102 ? 0.619 -6.297 -19.472 1.00 92.81 102 PRO A N 1
ATOM 761 C CA . PRO A 1 102 ? 0.901 -6.810 -18.141 1.00 92.81 102 PRO A CA 1
ATOM 762 C C . PRO A 1 102 ? 1.480 -5.711 -17.241 1.00 92.81 102 PRO A C 1
ATOM 764 O O . PRO A 1 102 ? 2.284 -4.882 -17.673 1.00 92.81 102 PRO A O 1
ATOM 767 N N . VAL A 1 103 ? 1.096 -5.757 -15.964 1.00 93.38 103 VAL A N 1
ATOM 768 C CA . VAL A 1 103 ? 1.661 -4.922 -14.898 1.00 93.38 103 VAL A CA 1
ATOM 769 C C . VAL A 1 103 ? 2.561 -5.796 -14.029 1.00 93.38 103 VAL A C 1
ATOM 771 O O . VAL A 1 103 ? 2.119 -6.822 -13.514 1.00 93.38 103 VAL A O 1
ATOM 774 N N . VAL A 1 104 ? 3.824 -5.404 -13.878 1.00 91.56 104 VAL A N 1
ATOM 775 C CA . VAL A 1 104 ? 4.863 -6.177 -13.188 1.00 91.56 104 VAL A CA 1
ATOM 776 C C . VAL A 1 104 ? 5.434 -5.360 -12.036 1.00 91.56 104 VAL A C 1
ATOM 778 O O . VAL A 1 104 ? 6.021 -4.303 -12.247 1.00 91.56 104 VAL A O 1
ATOM 781 N N . VAL A 1 105 ? 5.304 -5.858 -10.808 1.00 90.38 105 VAL A N 1
ATOM 782 C CA . VAL A 1 105 ? 5.909 -5.237 -9.619 1.00 90.38 105 VAL A CA 1
ATOM 783 C C . VAL A 1 105 ? 7.237 -5.922 -9.317 1.00 90.38 105 VAL A C 1
ATOM 785 O O . VAL A 1 105 ? 7.300 -7.152 -9.288 1.00 90.38 105 VAL A O 1
ATOM 788 N N . ILE A 1 106 ? 8.292 -5.145 -9.053 1.00 85.31 106 ILE A N 1
ATOM 789 C CA . ILE A 1 106 ? 9.575 -5.691 -8.594 1.00 85.31 106 ILE A CA 1
ATOM 790 C C . ILE A 1 106 ? 9.742 -5.424 -7.104 1.00 85.31 106 ILE A C 1
ATOM 792 O O . ILE A 1 106 ? 9.869 -4.281 -6.672 1.00 85.31 106 ILE A O 1
ATOM 796 N N . MET A 1 107 ? 9.776 -6.505 -6.326 1.00 86.12 107 MET A N 1
ATOM 797 C CA . MET A 1 107 ? 9.952 -6.491 -4.873 1.00 86.12 107 MET A CA 1
ATOM 798 C C . MET A 1 107 ? 11.248 -7.205 -4.472 1.00 86.12 107 MET A C 1
ATOM 800 O O . MET A 1 107 ? 11.794 -8.007 -5.229 1.00 86.12 107 MET A O 1
ATOM 804 N N . GLY A 1 108 ? 11.759 -6.920 -3.273 1.00 83.19 108 GLY A N 1
ATOM 805 C CA . GLY A 1 108 ? 12.963 -7.564 -2.733 1.00 83.19 108 GLY A CA 1
ATOM 806 C C . GLY A 1 108 ? 13.755 -6.670 -1.778 1.00 83.19 108 GLY A C 1
ATOM 807 O O . GLY A 1 108 ? 13.466 -5.481 -1.640 1.00 83.19 108 GLY A O 1
ATOM 808 N N . HIS A 1 109 ? 14.78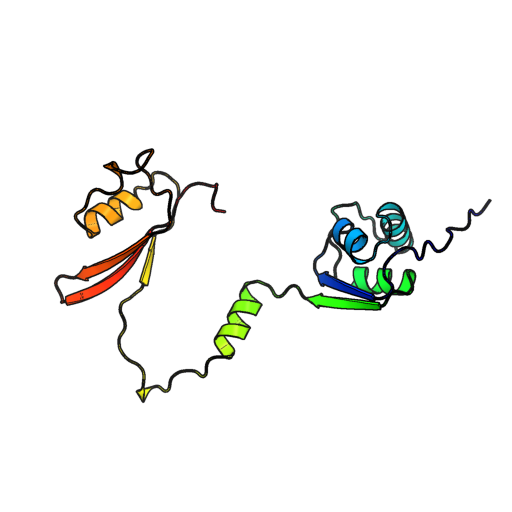3 -7.233 -1.140 1.00 80.81 109 HIS A N 1
ATOM 809 C CA . HIS A 1 109 ? 15.610 -6.542 -0.141 1.00 80.81 109 HIS A CA 1
ATOM 810 C C . HIS A 1 109 ? 16.379 -5.331 -0.715 1.00 80.81 109 HIS A C 1
ATOM 812 O O . HIS A 1 109 ? 16.530 -5.193 -1.936 1.00 80.81 109 HIS A O 1
ATOM 818 N N . VAL A 1 110 ? 16.836 -4.431 0.163 1.00 76.25 110 VAL A N 1
ATOM 819 C CA . VAL A 1 110 ? 17.702 -3.291 -0.197 1.00 76.25 110 VAL A CA 1
ATOM 820 C C . VAL A 1 110 ? 18.969 -3.807 -0.898 1.00 76.25 110 VAL A C 1
ATOM 822 O O . VAL A 1 110 ? 19.425 -4.911 -0.618 1.00 76.25 110 VAL A O 1
ATOM 825 N N . ASP A 1 111 ? 19.488 -3.049 -1.866 1.00 76.31 111 ASP A N 1
ATOM 826 C CA . ASP A 1 111 ? 20.725 -3.339 -2.616 1.00 76.31 111 ASP A CA 1
ATOM 827 C C . ASP A 1 111 ? 20.755 -4.623 -3.464 1.00 76.31 111 ASP A C 1
ATOM 829 O O . ASP A 1 111 ? 21.779 -4.974 -4.041 1.00 76.31 111 ASP A O 1
ATOM 833 N N . HIS A 1 112 ? 19.615 -5.287 -3.667 1.00 84.38 112 HIS A N 1
ATOM 834 C CA . HIS A 1 112 ? 19.511 -6.431 -4.589 1.00 84.38 112 HIS A CA 1
ATOM 835 C C . HIS A 1 112 ? 19.405 -6.023 -6.073 1.00 84.38 112 HIS A C 1
ATOM 837 O O . HIS A 1 112 ? 19.020 -6.827 -6.919 1.00 84.38 112 HIS A O 1
ATOM 843 N N . GLY A 1 113 ? 19.703 -4.764 -6.404 1.00 82.81 113 GLY A N 1
ATOM 844 C CA . GLY A 1 113 ? 19.742 -4.290 -7.789 1.00 82.81 113 GLY A CA 1
ATOM 845 C C . GLY A 1 113 ? 18.380 -4.166 -8.479 1.00 82.81 113 GLY A C 1
ATOM 846 O O . GLY A 1 113 ? 18.346 -4.129 -9.705 1.00 82.81 113 GLY A O 1
ATOM 847 N N . LYS A 1 114 ? 17.266 -4.075 -7.734 1.00 87.06 114 LYS A N 1
ATOM 848 C CA . LYS A 1 114 ? 15.914 -3.862 -8.299 1.00 87.06 114 LYS A CA 1
ATOM 849 C C . LYS A 1 114 ? 15.883 -2.645 -9.227 1.00 87.06 114 LYS A C 1
ATOM 851 O O . LYS A 1 114 ? 15.594 -2.777 -10.411 1.00 87.06 114 LYS A O 1
ATOM 856 N N . THR A 1 115 ? 16.303 -1.489 -8.717 1.00 81.81 115 THR A N 1
ATOM 857 C CA . THR A 1 115 ? 16.367 -0.231 -9.470 1.00 81.81 115 THR A CA 1
ATOM 858 C C . THR A 1 115 ? 17.326 -0.325 -10.654 1.00 81.81 115 THR A C 1
ATOM 860 O O . THR A 1 115 ? 17.034 0.192 -11.724 1.00 81.81 115 THR A O 1
ATOM 863 N N . SER A 1 116 ? 18.449 -1.035 -10.498 1.00 83.81 116 SER A N 1
ATOM 864 C CA . SER A 1 116 ? 19.440 -1.226 -11.565 1.00 83.81 116 SER A CA 1
ATOM 865 C C . SER A 1 116 ? 18.917 -2.100 -12.708 1.00 83.81 116 SER A C 1
ATOM 867 O O . SER A 1 116 ? 19.173 -1.805 -13.874 1.00 83.81 116 SER A O 1
ATOM 869 N N . LEU A 1 117 ? 18.162 -3.159 -12.393 1.00 85.56 117 LEU A N 1
ATOM 870 C CA . LEU A 1 117 ? 17.469 -3.977 -13.390 1.00 85.56 117 LEU A CA 1
ATOM 871 C C . LEU A 1 117 ? 16.475 -3.114 -14.172 1.00 85.56 117 LEU A C 1
ATOM 873 O O . LEU A 1 117 ? 16.413 -3.174 -15.399 1.00 85.56 117 LEU A O 1
ATOM 877 N N . LEU A 1 118 ? 15.730 -2.277 -13.456 1.00 84.50 118 LEU A N 1
ATOM 878 C CA . LEU A 1 118 ? 14.736 -1.404 -14.052 1.00 84.50 118 LEU A CA 1
ATOM 879 C C . LEU A 1 118 ? 15.355 -0.297 -14.901 1.00 84.50 118 LEU A C 1
ATOM 881 O O . LEU A 1 118 ? 14.866 -0.061 -16.003 1.00 84.50 118 LEU A O 1
ATOM 885 N N . ASP A 1 119 ? 16.473 0.284 -14.461 1.00 83.62 119 ASP A N 1
ATOM 886 C CA . ASP A 1 119 ? 17.328 1.190 -15.236 1.00 83.62 119 ASP A CA 1
ATOM 887 C C . ASP A 1 119 ? 17.789 0.570 -16.558 1.00 83.62 119 ASP A C 1
ATOM 889 O O . ASP A 1 119 ? 17.665 1.193 -17.618 1.00 83.62 119 ASP A O 1
ATOM 893 N N . ALA A 1 120 ? 18.257 -0.680 -16.520 1.00 84.94 120 ALA A N 1
ATOM 894 C CA . ALA A 1 120 ? 18.684 -1.399 -17.716 1.00 84.94 120 ALA A CA 1
ATOM 895 C C . ALA A 1 120 ? 17.524 -1.630 -18.698 1.00 84.94 120 ALA A C 1
ATOM 897 O O . ALA A 1 120 ? 17.692 -1.428 -19.902 1.00 84.94 120 ALA A O 1
ATOM 898 N N . ILE A 1 121 ? 16.343 -1.998 -18.190 1.00 83.19 121 ILE A N 1
ATOM 899 C CA . ILE A 1 121 ? 15.136 -2.208 -19.004 1.00 83.19 121 ILE A CA 1
ATOM 900 C C . ILE A 1 121 ? 14.683 -0.894 -19.658 1.00 83.19 121 ILE A C 1
ATOM 902 O O . ILE A 1 121 ? 14.372 -0.877 -20.848 1.00 83.19 121 ILE A O 1
ATOM 906 N N . ARG A 1 122 ? 14.693 0.222 -18.920 1.00 79.25 122 ARG A N 1
ATOM 907 C CA . ARG A 1 122 ? 14.253 1.532 -19.434 1.00 79.25 122 ARG A CA 1
ATOM 908 C C . ARG A 1 122 ? 15.317 2.294 -20.230 1.00 79.25 122 ARG A C 1
ATOM 910 O O . ARG A 1 122 ? 15.007 3.338 -20.795 1.00 79.25 122 ARG A O 1
ATOM 917 N N . LYS A 1 123 ? 16.562 1.800 -20.279 1.00 75.81 123 LYS A N 1
ATOM 918 C CA . LYS A 1 123 ? 17.726 2.497 -20.864 1.00 75.81 123 LYS A CA 1
ATOM 919 C C . LYS A 1 123 ? 17.935 3.906 -20.278 1.00 75.81 123 LYS A C 1
ATOM 921 O O . LYS A 1 123 ? 18.352 4.817 -20.992 1.00 75.81 123 LYS A O 1
ATOM 926 N N . THR A 1 124 ? 17.655 4.096 -18.988 1.00 71.38 124 THR A N 1
ATOM 927 C CA . THR A 1 124 ? 17.924 5.353 -18.264 1.00 71.38 124 THR A CA 1
ATOM 928 C C . THR A 1 124 ? 18.754 5.084 -17.004 1.00 71.38 124 THR A C 1
ATOM 930 O O . THR A 1 124 ? 19.006 3.933 -16.659 1.00 71.38 124 THR A O 1
ATOM 933 N N . GLN A 1 125 ? 19.250 6.144 -16.357 1.00 64.69 125 GLN A N 1
ATOM 934 C CA . GLN A 1 125 ? 20.059 6.068 -15.133 1.00 64.69 125 GLN A CA 1
ATOM 935 C C . GLN A 1 125 ? 19.391 6.854 -14.002 1.00 64.69 125 GLN A C 1
ATOM 937 O O . GLN A 1 125 ? 19.876 7.904 -13.586 1.00 64.69 125 GLN A O 1
ATOM 942 N N . PHE A 1 126 ? 18.248 6.374 -13.524 1.00 68.75 126 PHE A N 1
ATOM 943 C CA . PHE A 1 126 ? 17.530 7.023 -12.429 1.00 68.75 126 PHE A CA 1
ATOM 944 C C . PHE A 1 126 ? 18.218 6.785 -11.083 1.00 68.75 126 PHE A C 1
ATOM 946 O O . PHE A 1 126 ? 18.340 7.726 -10.303 1.00 68.75 126 PHE A O 1
ATOM 953 N N . ALA A 1 127 ? 18.745 5.574 -10.836 1.00 62.44 127 ALA A N 1
ATOM 954 C CA . ALA A 1 127 ? 19.395 5.245 -9.566 1.00 62.44 127 ALA A CA 1
ATOM 955 C C . ALA A 1 127 ? 20.566 6.190 -9.260 1.00 62.44 127 ALA A C 1
ATOM 957 O O . ALA A 1 127 ? 20.775 6.574 -8.117 1.00 62.44 127 ALA A O 1
ATOM 958 N N . ALA A 1 128 ? 21.305 6.627 -10.286 1.00 67.56 128 ALA A N 1
ATOM 959 C CA . ALA A 1 128 ? 22.430 7.549 -10.129 1.00 67.56 128 ALA A CA 1
ATOM 960 C C . ALA A 1 128 ? 22.014 8.975 -9.711 1.00 67.56 128 ALA A C 1
ATOM 962 O O . ALA A 1 128 ? 22.850 9.726 -9.210 1.00 67.56 128 ALA A O 1
ATOM 963 N N . GLY A 1 129 ? 20.753 9.359 -9.943 1.00 64.94 129 GLY A N 1
ATOM 964 C CA . GLY A 1 129 ? 20.208 10.678 -9.611 1.00 64.94 129 GLY A CA 1
ATOM 965 C C . GLY A 1 129 ? 19.447 10.736 -8.285 1.00 64.94 129 GLY A C 1
ATOM 966 O O . GLY A 1 129 ? 19.186 11.832 -7.791 1.00 64.94 129 GLY A O 1
ATOM 967 N N . GLU A 1 130 ? 19.095 9.590 -7.697 1.00 67.94 130 GLU A N 1
ATOM 968 C CA . GLU A 1 130 ? 18.382 9.525 -6.420 1.00 67.94 130 GLU A CA 1
ATOM 969 C C . GLU A 1 130 ? 19.319 9.624 -5.211 1.00 67.94 130 GLU A C 1
ATOM 971 O O . GLU A 1 130 ? 20.455 9.138 -5.203 1.00 67.94 130 GLU A O 1
ATOM 976 N N . ALA A 1 131 ? 18.815 10.244 -4.142 1.00 62.47 131 ALA A N 1
ATOM 977 C CA . ALA A 1 131 ? 19.538 10.369 -2.886 1.00 62.47 131 ALA A CA 1
ATOM 978 C C . ALA A 1 131 ? 19.871 8.978 -2.319 1.00 62.47 131 ALA A C 1
ATOM 980 O O . ALA A 1 131 ? 18.984 8.213 -1.946 1.00 62.47 131 ALA A O 1
ATOM 981 N N . GLY A 1 132 ? 21.165 8.661 -2.246 1.00 65.06 132 GLY A N 1
ATOM 982 C CA . GLY A 1 132 ? 21.649 7.375 -1.739 1.00 65.06 132 GLY A CA 1
ATOM 983 C C . GLY A 1 132 ? 21.717 6.250 -2.775 1.00 65.06 132 GLY A C 1
ATOM 984 O O . GLY A 1 132 ? 22.058 5.135 -2.399 1.00 65.06 132 GLY A O 1
ATOM 985 N N . GLY A 1 133 ? 21.446 6.516 -4.058 1.00 69.44 133 GLY A N 1
ATOM 986 C CA . GLY A 1 133 ? 21.614 5.514 -5.116 1.00 69.44 133 GLY A CA 1
ATOM 987 C C . GLY A 1 133 ? 20.533 4.426 -5.162 1.00 69.44 133 GLY A C 1
ATOM 988 O O . GLY A 1 133 ? 20.734 3.404 -5.816 1.00 69.44 133 GLY A O 1
ATOM 989 N N . ILE A 1 134 ? 19.420 4.613 -4.443 1.00 71.19 134 ILE A N 1
ATOM 990 C CA . ILE A 1 134 ? 18.352 3.621 -4.255 1.00 71.19 134 ILE A CA 1
ATOM 991 C C . ILE A 1 134 ? 16.962 4.250 -4.419 1.00 71.19 134 ILE A C 1
ATOM 993 O O . ILE A 1 134 ? 16.771 5.413 -4.063 1.00 71.19 134 ILE A O 1
ATOM 997 N N . THR A 1 135 ? 15.984 3.446 -4.857 1.00 75.88 135 THR A N 1
ATOM 998 C CA . THR A 1 135 ? 14.573 3.854 -4.978 1.00 75.88 135 THR A CA 1
ATOM 999 C C . THR A 1 135 ? 13.973 4.216 -3.619 1.00 75.88 135 THR A C 1
ATOM 1001 O O . THR A 1 135 ? 13.868 3.358 -2.736 1.00 75.88 135 THR A O 1
ATOM 1004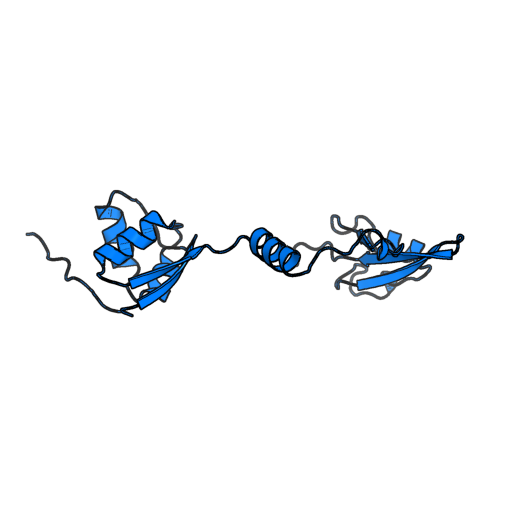 N N . GLN A 1 136 ? 13.539 5.471 -3.462 1.00 78.25 136 GLN A N 1
ATOM 1005 C CA . GLN A 1 136 ? 12.842 5.965 -2.259 1.00 78.25 136 GLN A CA 1
ATOM 1006 C C . GLN A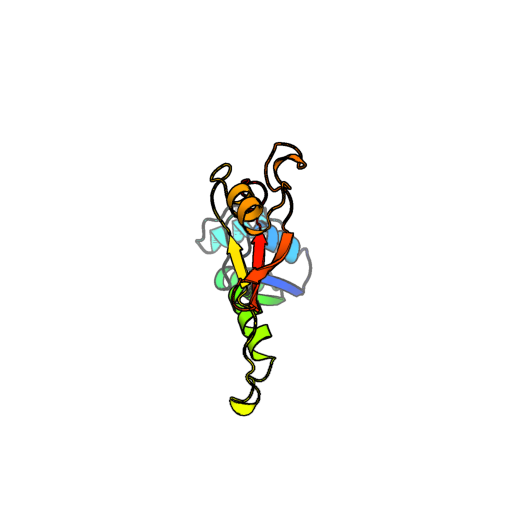 1 136 ? 11.330 6.128 -2.461 1.00 78.25 136 GLN A C 1
ATOM 1008 O O . GLN A 1 136 ? 10.569 6.115 -1.494 1.00 78.25 136 GLN A O 1
ATOM 1013 N N . HIS A 1 137 ? 10.884 6.261 -3.711 1.00 80.38 137 HIS A N 1
ATOM 1014 C CA . HIS A 1 137 ? 9.483 6.474 -4.067 1.00 80.38 137 HIS A CA 1
ATOM 1015 C C . HIS A 1 137 ? 8.960 5.352 -4.963 1.00 80.38 137 HIS A C 1
ATOM 1017 O O . HIS A 1 137 ? 9.685 4.848 -5.816 1.00 80.38 137 HIS A O 1
ATOM 1023 N N . ILE A 1 138 ? 7.684 4.986 -4.802 1.00 84.94 138 ILE A N 1
ATOM 1024 C CA . ILE A 1 138 ? 7.024 4.084 -5.752 1.00 84.94 138 ILE A CA 1
ATOM 1025 C C . ILE A 1 138 ? 6.868 4.820 -7.083 1.00 84.94 138 ILE A C 1
ATOM 1027 O O . ILE A 1 138 ? 6.335 5.931 -7.126 1.00 84.94 138 ILE A O 1
ATOM 1031 N N . GLY A 1 139 ? 7.320 4.191 -8.163 1.00 82.94 139 GLY A N 1
ATOM 1032 C CA . GLY A 1 139 ? 7.217 4.724 -9.518 1.00 82.94 139 GLY A CA 1
ATOM 1033 C C . GLY A 1 139 ? 6.642 3.690 -10.473 1.00 82.94 139 GLY A C 1
ATOM 1034 O O . GLY A 1 139 ? 6.916 2.501 -10.334 1.00 82.94 139 GLY A O 1
ATOM 1035 N N . ALA A 1 140 ? 5.867 4.147 -11.457 1.00 88.44 140 ALA A N 1
ATOM 1036 C CA . ALA A 1 140 ? 5.358 3.308 -12.535 1.00 88.44 140 ALA A CA 1
ATOM 1037 C C . ALA A 1 140 ? 5.830 3.837 -13.889 1.00 88.44 140 ALA A C 1
ATOM 1039 O O . ALA A 1 140 ? 5.833 5.048 -14.123 1.00 88.44 140 ALA A O 1
ATOM 1040 N N . TYR A 1 141 ? 6.227 2.940 -14.784 1.00 84.94 141 TYR A N 1
ATOM 1041 C CA . TYR A 1 141 ? 6.618 3.305 -16.143 1.00 84.94 141 TYR A CA 1
ATOM 1042 C C . TYR A 1 141 ? 6.325 2.171 -17.119 1.00 84.94 141 TYR A C 1
ATOM 1044 O O . TYR A 1 141 ? 6.414 0.992 -16.778 1.00 84.94 141 TYR A O 1
ATOM 1052 N N . THR A 1 142 ? 5.982 2.547 -18.346 1.00 89.31 142 THR A N 1
ATOM 1053 C CA . THR A 1 142 ? 5.653 1.616 -19.426 1.00 89.31 142 THR A CA 1
ATOM 1054 C C . THR A 1 142 ? 6.805 1.552 -20.419 1.00 89.31 142 THR A C 1
ATOM 1056 O O . THR A 1 142 ? 7.378 2.580 -20.778 1.00 89.31 142 THR A O 1
ATOM 1059 N N . VAL A 1 143 ? 7.153 0.339 -20.843 1.00 88.88 143 VAL A N 1
ATOM 1060 C CA . VAL A 1 143 ? 8.186 0.075 -21.849 1.00 88.88 143 VAL A CA 1
ATOM 1061 C C . VAL A 1 143 ? 7.574 -0.749 -22.974 1.00 88.88 143 VAL A C 1
ATOM 1063 O O . VAL A 1 143 ? 6.868 -1.722 -22.716 1.00 88.88 143 VAL A O 1
ATOM 1066 N N . GLU A 1 144 ? 7.859 -0.362 -24.214 1.00 90.12 144 GLU A N 1
ATOM 1067 C CA . GLU A 1 144 ? 7.493 -1.125 -25.407 1.00 90.12 144 GLU A CA 1
ATOM 1068 C C . GLU A 1 144 ? 8.571 -2.182 -25.696 1.00 90.12 144 GLU A C 1
ATOM 1070 O O . GLU A 1 144 ? 9.771 -1.883 -25.733 1.00 90.12 144 GLU A O 1
ATOM 1075 N N . THR A 1 145 ? 8.162 -3.439 -25.861 1.00 86.62 145 THR A N 1
ATOM 1076 C CA . THR A 1 145 ? 9.049 -4.535 -26.256 1.00 86.62 145 THR A CA 1
ATOM 1077 C C . THR A 1 145 ? 9.388 -4.442 -27.747 1.00 86.62 145 THR A C 1
ATOM 1079 O O . THR A 1 145 ? 8.671 -3.794 -28.507 1.00 86.62 145 THR A O 1
ATOM 1082 N N . PRO A 1 146 ? 10.446 -5.125 -28.224 1.00 85.50 146 PRO A N 1
ATOM 1083 C CA . PRO A 1 146 ? 10.758 -5.177 -29.657 1.00 85.50 146 PRO A CA 1
ATOM 1084 C C . PRO A 1 146 ? 9.616 -5.712 -30.535 1.00 85.50 146 PRO A C 1
ATOM 1086 O O . PRO A 1 146 ? 9.575 -5.409 -31.724 1.00 85.50 146 PRO A O 1
ATOM 1089 N N . ASP A 1 147 ? 8.701 -6.484 -29.945 1.00 87.94 147 ASP A N 1
ATOM 1090 C CA . ASP A 1 147 ? 7.528 -7.050 -30.612 1.00 87.94 147 ASP A CA 1
ATOM 1091 C C . ASP A 1 147 ? 6.309 -6.099 -30.587 1.00 87.94 147 ASP A C 1
ATOM 1093 O O . ASP A 1 147 ? 5.221 -6.483 -31.014 1.00 87.94 147 ASP A O 1
ATOM 1097 N N . GLY A 1 148 ? 6.469 -4.867 -30.082 1.00 85.88 148 GLY A N 1
ATOM 1098 C CA . GLY A 1 148 ? 5.421 -3.840 -30.015 1.00 85.88 148 GLY A CA 1
ATOM 1099 C C . GLY A 1 148 ? 4.425 -4.014 -28.863 1.00 85.88 148 GLY A C 1
ATOM 1100 O O . GLY A 1 148 ? 3.366 -3.391 -28.870 1.00 85.88 148 GLY A O 1
ATOM 1101 N N . LEU A 1 149 ? 4.722 -4.879 -27.885 1.00 88.44 149 LEU A N 1
ATOM 1102 C CA . LEU A 1 149 ? 3.884 -5.062 -26.698 1.00 88.44 149 LEU A CA 1
ATOM 1103 C C . LEU A 1 149 ? 4.305 -4.088 -25.603 1.00 88.44 149 LEU A C 1
ATOM 1105 O O . LEU A 1 149 ? 5.486 -3.962 -25.294 1.00 88.44 149 LEU A O 1
ATOM 1109 N N . GLU A 1 150 ? 3.342 -3.450 -24.956 1.00 91.94 150 GLU A N 1
ATOM 1110 C CA . GLU A 1 150 ? 3.612 -2.605 -23.797 1.00 91.94 150 GLU A CA 1
ATOM 1111 C C . GLU A 1 150 ? 3.657 -3.440 -22.514 1.00 91.94 150 GLU A C 1
ATOM 1113 O O . GLU A 1 150 ? 2.860 -4.360 -22.330 1.00 91.94 150 GLU A O 1
ATOM 1118 N N . VAL A 1 151 ? 4.577 -3.106 -21.608 1.00 92.19 151 VAL A N 1
ATOM 1119 C CA . VAL A 1 151 ? 4.663 -3.673 -20.256 1.00 92.19 151 VAL A CA 1
ATOM 1120 C C . VAL A 1 151 ? 4.846 -2.539 -19.260 1.00 92.19 151 VAL A C 1
ATOM 1122 O O . VAL A 1 151 ? 5.763 -1.729 -19.406 1.00 92.19 151 VAL A O 1
ATOM 1125 N N . THR A 1 152 ? 4.004 -2.490 -18.229 1.00 91.75 152 THR A N 1
ATOM 1126 C CA . THR A 1 152 ? 4.127 -1.505 -17.150 1.00 91.75 152 THR A CA 1
ATOM 1127 C C . THR A 1 152 ? 4.850 -2.124 -15.964 1.00 91.75 152 THR A C 1
ATOM 1129 O O . THR A 1 152 ? 4.434 -3.155 -15.442 1.00 91.75 152 THR A O 1
ATOM 1132 N N . PHE A 1 153 ? 5.915 -1.478 -15.505 1.00 90.94 153 PHE A N 1
ATOM 1133 C CA . PHE A 1 153 ? 6.660 -1.880 -14.320 1.00 90.94 153 PHE A CA 1
ATOM 1134 C C . PHE A 1 153 ? 6.376 -0.936 -13.156 1.00 90.94 153 PHE A C 1
ATOM 1136 O O . PHE A 1 153 ? 6.296 0.276 -13.350 1.00 90.94 153 PHE A O 1
ATOM 1143 N N . ILE A 1 154 ? 6.259 -1.500 -11.954 1.00 89.69 154 ILE A N 1
ATOM 1144 C CA . ILE A 1 154 ? 6.144 -0.774 -10.689 1.00 89.69 154 ILE A CA 1
ATOM 1145 C C . ILE A 1 154 ? 7.415 -1.039 -9.879 1.00 89.69 154 ILE A C 1
ATOM 1147 O O . ILE A 1 154 ? 7.679 -2.176 -9.471 1.00 89.69 154 ILE A O 1
ATOM 1151 N N . ASP A 1 155 ? 8.196 0.016 -9.659 1.00 87.00 155 ASP A N 1
ATOM 1152 C CA . ASP A 1 155 ? 9.367 -0.010 -8.785 1.00 87.00 155 ASP A CA 1
ATOM 1153 C C . ASP A 1 155 ? 8.942 0.305 -7.352 1.00 87.00 155 ASP A C 1
ATOM 1155 O O . ASP A 1 155 ? 8.183 1.250 -7.119 1.00 87.00 155 ASP A O 1
ATOM 1159 N N . THR A 1 156 ? 9.422 -0.487 -6.394 1.00 82.19 156 THR A N 1
ATOM 1160 C CA . THR A 1 156 ? 9.067 -0.348 -4.977 1.00 82.19 156 THR A CA 1
ATOM 1161 C C . THR A 1 156 ? 10.316 -0.126 -4.117 1.00 82.19 156 THR A C 1
ATOM 1163 O O . THR A 1 156 ? 11.342 -0.787 -4.331 1.00 82.19 156 THR A O 1
ATOM 1166 N N . PRO A 1 157 ? 10.266 0.777 -3.116 1.00 77.31 157 PRO A N 1
ATOM 1167 C CA . PRO A 1 157 ? 11.358 0.950 -2.164 1.00 77.31 157 PRO A CA 1
ATOM 1168 C C . PRO A 1 157 ? 11.654 -0.353 -1.415 1.00 77.31 157 PRO A C 1
ATOM 1170 O O . PRO A 1 157 ? 10.750 -1.056 -0.974 1.00 77.31 157 PRO A O 1
ATOM 1173 N N . GLY A 1 158 ? 12.937 -0.678 -1.240 1.00 65.44 158 GLY A N 1
ATOM 1174 C CA . GLY A 1 158 ? 13.350 -1.882 -0.504 1.00 65.44 158 GLY A CA 1
ATOM 1175 C C . GLY A 1 158 ? 13.531 -1.689 1.005 1.00 65.44 158 GLY A C 1
ATOM 1176 O O . GLY A 1 158 ? 13.799 -2.666 1.701 1.00 65.44 158 GLY A O 1
ATOM 1177 N N . HIS A 1 159 ? 13.492 -0.447 1.502 1.00 65.25 159 HIS A N 1
ATOM 1178 C CA . HIS A 1 159 ? 13.856 -0.125 2.884 1.00 65.25 159 HIS A CA 1
ATOM 1179 C C . HIS A 1 159 ? 12.724 -0.488 3.855 1.00 65.25 159 HIS A C 1
ATOM 1181 O O . HIS A 1 159 ? 11.556 -0.244 3.566 1.00 65.25 159 HIS A O 1
ATOM 1187 N N . GLN A 1 160 ? 13.072 -0.971 5.054 1.00 52.75 160 GLN A N 1
ATOM 1188 C CA . GLN A 1 160 ? 12.125 -1.347 6.124 1.00 52.75 160 GLN A CA 1
ATOM 1189 C C . GLN A 1 160 ? 11.199 -0.212 6.609 1.00 52.75 160 GLN A C 1
ATOM 1191 O O . GLN A 1 160 ? 10.345 -0.445 7.452 1.00 52.75 160 GLN A O 1
ATOM 1196 N N . ALA A 1 161 ? 11.356 1.016 6.108 1.00 51.19 161 ALA A N 1
ATOM 1197 C CA . ALA A 1 161 ? 10.495 2.145 6.458 1.00 51.19 161 ALA A CA 1
ATOM 1198 C C . ALA A 1 161 ? 9.102 2.090 5.790 1.00 51.19 161 ALA A C 1
ATOM 1200 O O . ALA A 1 161 ? 8.259 2.924 6.100 1.00 51.19 161 ALA A O 1
ATOM 1201 N N . PHE A 1 162 ? 8.871 1.136 4.879 1.00 51.06 162 PHE A N 1
ATOM 1202 C CA . PHE A 1 162 ? 7.625 0.980 4.115 1.00 51.06 162 PHE A CA 1
ATOM 1203 C C . PHE A 1 162 ? 6.933 -0.379 4.353 1.00 51.06 162 PHE A C 1
ATOM 1205 O O . PHE A 1 162 ? 6.201 -0.849 3.486 1.00 51.06 162 PHE A O 1
ATOM 1212 N N . THR A 1 163 ? 7.205 -1.036 5.490 1.00 46.56 163 THR A N 1
ATOM 1213 C CA . THR A 1 163 ? 6.503 -2.250 5.962 1.00 46.56 163 THR A CA 1
ATOM 1214 C C . THR A 1 163 ? 5.601 -1.907 7.135 1.00 46.56 163 THR A C 1
ATOM 1216 O O . THR A 1 163 ? 6.044 -1.091 7.974 1.00 46.56 163 THR A O 1
#

pLDDT: mean 77.64, std 13.5, range [33.97, 93.38]